Protein AF-A0A5P2X148-F1 (afdb_monomer_lite)

Secondary structure (DSSP, 8-state):
-HHHHHHHHHHHHHHHHHHHHHHHHHHHH-EEEEEEEESSTT-EEEE-TTS-EEEEPEES--S-----TT----S-S---EEEE-TTS-EESSS-HHHHHHHHHHHHHHHHHHHHHHHHHHHHHHHHHHHHHHHHSSSTTSSS--

Foldseek 3Di:
DVVVVVVVLCCQQVVLQVQLVVLVVQQVLKDKWAWKDDPDQWWIWTQDPVRDIDTGHEDDDPDDQPDPPPPPDDIRRPRQIWIATNVRYTYRDDSPSVVSNCRSVVSNVVSVVVVVVVVCVVVVVVVVVVVVVVVPPPPVPPPPD

Structure (mmCIF, N/CA/C/O backbone):
data_AF-A0A5P2X148-F1
#
_entry.id   AF-A0A5P2X148-F1
#
loop_
_atom_site.group_PDB
_atom_site.id
_atom_site.type_symbol
_atom_site.label_atom_id
_atom_site.label_alt_id
_atom_site.label_comp_id
_atom_site.label_asym_id
_atom_site.label_entity_id
_atom_site.label_seq_id
_atom_site.pdbx_PDB_ins_code
_atom_site.Cartn_x
_atom_site.Cartn_y
_atom_site.Cartn_z
_atom_site.occupancy
_atom_site.B_iso_or_equiv
_atom_site.auth_seq_id
_atom_site.auth_comp_id
_atom_site.auth_asym_id
_atom_site.auth_atom_id
_atom_site.pdbx_PDB_model_num
ATOM 1 N N . MET A 1 1 ? -29.674 8.607 19.637 1.00 69.81 1 MET A N 1
ATOM 2 C CA . MET A 1 1 ? -28.267 9.017 19.866 1.00 69.81 1 MET A CA 1
ATOM 3 C C . MET A 1 1 ? -27.279 7.848 19.797 1.00 69.81 1 MET A C 1
ATOM 5 O O . MET A 1 1 ? -26.346 7.927 19.015 1.00 69.81 1 MET A O 1
ATOM 9 N N . ALA A 1 2 ? -27.491 6.737 20.519 1.00 80.38 2 ALA A N 1
ATOM 10 C CA . ALA A 1 2 ? -26.555 5.597 20.513 1.00 80.38 2 ALA A CA 1
ATOM 11 C C . ALA A 1 2 ? -26.318 4.961 19.125 1.00 80.38 2 ALA A C 1
ATOM 13 O O . ALA A 1 2 ? -25.182 4.663 18.785 1.00 80.38 2 ALA A O 1
ATOM 14 N N . VAL A 1 3 ? -27.365 4.798 18.307 1.00 86.19 3 VAL A N 1
ATOM 15 C CA . VAL A 1 3 ? -27.253 4.220 16.949 1.00 86.19 3 VAL A CA 1
ATOM 16 C C . VAL A 1 3 ? -26.369 5.073 16.030 1.00 86.19 3 VAL A C 1
ATOM 18 O O . VAL A 1 3 ? -25.571 4.532 15.277 1.00 86.19 3 VAL A O 1
ATOM 21 N N . VAL A 1 4 ? -26.454 6.403 16.142 1.00 88.50 4 VAL A N 1
ATOM 22 C CA . VAL A 1 4 ? -25.649 7.340 15.338 1.00 88.50 4 VAL A CA 1
ATOM 23 C C . VAL A 1 4 ? -24.168 7.240 15.704 1.00 88.50 4 VAL A C 1
ATOM 25 O O . VAL A 1 4 ? -23.320 7.197 14.821 1.00 88.50 4 VAL A O 1
ATOM 28 N N . LEU A 1 5 ? -23.854 7.131 16.998 1.00 86.88 5 LEU A N 1
ATOM 29 C CA . LEU A 1 5 ? -22.477 6.956 17.469 1.00 86.88 5 LEU A CA 1
ATOM 30 C C . LEU A 1 5 ? -21.886 5.611 17.026 1.00 86.88 5 LEU A C 1
ATOM 32 O O . LEU A 1 5 ? -20.726 5.554 16.630 1.00 86.88 5 LEU A O 1
ATOM 36 N N . TRP A 1 6 ? -22.688 4.543 17.035 1.00 87.31 6 TRP A N 1
ATOM 37 C CA . TRP A 1 6 ? -22.267 3.241 16.512 1.00 87.31 6 TRP A CA 1
ATOM 38 C C . TRP A 1 6 ? -22.031 3.265 15.004 1.00 87.31 6 TRP A C 1
ATOM 40 O O . TRP A 1 6 ? -21.026 2.731 14.543 1.00 87.31 6 TRP A O 1
ATOM 50 N N . ALA A 1 7 ? -22.911 3.918 14.242 1.00 90.00 7 ALA A N 1
ATOM 51 C CA . ALA A 1 7 ? -22.724 4.088 12.806 1.00 90.00 7 ALA A CA 1
ATOM 52 C C . ALA A 1 7 ? -21.448 4.891 12.501 1.00 90.00 7 ALA A C 1
ATOM 54 O O . ALA A 1 7 ? -20.654 4.481 11.660 1.00 90.00 7 ALA A O 1
ATOM 55 N N . ALA A 1 8 ? -21.202 5.980 13.236 1.00 89.12 8 ALA A N 1
ATOM 56 C CA . ALA A 1 8 ? -19.991 6.783 13.090 1.00 89.12 8 ALA A CA 1
ATOM 57 C C . ALA A 1 8 ? -18.719 5.984 13.419 1.00 89.12 8 ALA A C 1
ATOM 59 O O . ALA A 1 8 ? -17.761 6.029 12.653 1.00 89.12 8 ALA A O 1
ATOM 60 N N . ALA A 1 9 ? -18.721 5.203 14.504 1.00 87.25 9 ALA A N 1
ATOM 61 C CA . ALA A 1 9 ? -17.596 4.338 14.861 1.00 87.25 9 ALA A CA 1
ATOM 62 C C . ALA A 1 9 ? -17.332 3.262 13.795 1.00 87.25 9 ALA A C 1
ATOM 64 O O . ALA A 1 9 ? -16.181 2.986 13.464 1.00 87.25 9 ALA A O 1
ATOM 65 N N . LEU A 1 10 ? -18.391 2.685 13.219 1.00 91.88 10 LEU A N 1
ATOM 66 C CA . LEU A 1 10 ? -18.266 1.682 12.166 1.00 91.88 10 LEU A CA 1
ATOM 67 C C . LEU A 1 10 ? -17.688 2.281 10.880 1.00 91.88 10 LEU A C 1
ATOM 69 O O . LEU A 1 10 ? -16.810 1.673 10.278 1.00 91.88 10 LEU A O 1
ATOM 73 N N . VAL A 1 11 ? -18.113 3.485 10.490 1.00 91.50 11 VAL A N 1
ATOM 74 C CA . VAL A 1 11 ? -17.535 4.201 9.341 1.00 91.50 11 VAL A CA 1
ATOM 75 C C . VAL A 1 11 ? -16.073 4.570 9.609 1.00 91.50 11 VAL A C 1
ATOM 77 O O . VAL A 1 11 ? -15.216 4.301 8.768 1.00 91.50 11 VAL A O 1
ATOM 80 N N . ALA A 1 12 ? -15.771 5.105 10.795 1.00 89.62 12 ALA A N 1
ATOM 81 C CA . ALA A 1 12 ? -14.413 5.467 11.203 1.00 89.62 12 ALA A CA 1
ATOM 82 C C . ALA A 1 12 ? -13.460 4.261 11.257 1.00 89.62 12 ALA A C 1
ATOM 84 O O . ALA A 1 12 ? -12.261 4.430 11.077 1.00 89.62 12 ALA A O 1
ATOM 85 N N . PHE A 1 13 ? -13.978 3.050 11.471 1.00 91.06 13 PHE A N 1
ATOM 86 C CA . PHE A 1 13 ? -13.211 1.808 11.386 1.00 91.06 13 PHE A CA 1
ATOM 87 C C . PHE A 1 13 ? -13.097 1.282 9.945 1.00 91.06 13 PHE A C 1
ATOM 89 O O . PHE A 1 13 ? -12.011 0.943 9.478 1.00 91.06 13 PHE A O 1
ATOM 96 N N . ALA A 1 14 ? -14.222 1.199 9.230 1.00 90.06 14 ALA A N 1
ATOM 97 C CA . ALA A 1 14 ? -14.310 0.515 7.943 1.00 90.06 14 ALA A CA 1
ATOM 98 C C . ALA A 1 14 ? -13.585 1.259 6.815 1.00 90.06 14 ALA A C 1
ATOM 100 O O . ALA A 1 14 ? -12.999 0.620 5.943 1.00 90.06 14 ALA A O 1
ATOM 101 N N . VAL A 1 15 ? -13.610 2.594 6.823 1.00 91.62 15 VAL A N 1
ATOM 102 C CA . VAL A 1 15 ? -12.952 3.416 5.798 1.00 91.62 15 VAL A CA 1
ATOM 103 C C . VAL A 1 15 ? -11.428 3.226 5.800 1.00 91.62 15 VAL A C 1
ATOM 105 O O . VAL A 1 15 ? -10.905 2.793 4.770 1.00 91.62 15 VAL A O 1
ATOM 108 N N . PRO A 1 16 ? -10.693 3.464 6.906 1.00 89.94 16 PRO A N 1
ATOM 109 C CA . PRO A 1 16 ? -9.243 3.264 6.919 1.00 89.94 16 PRO A CA 1
ATOM 110 C C . PRO A 1 16 ? -8.858 1.796 6.704 1.00 89.94 16 PRO A C 1
ATOM 112 O O . PRO A 1 16 ? -7.890 1.525 5.996 1.00 89.94 16 PRO A O 1
ATOM 115 N N . LEU A 1 17 ? -9.654 0.841 7.205 1.00 89.88 17 LEU A N 1
ATOM 116 C CA . LEU A 1 17 ? -9.423 -0.580 6.938 1.00 89.88 17 LEU A CA 1
ATOM 117 C C . LEU A 1 17 ? -9.527 -0.900 5.442 1.00 89.88 17 LEU A C 1
ATOM 119 O O . LEU A 1 17 ? -8.668 -1.586 4.895 1.00 89.88 17 LEU A O 1
ATOM 123 N N . ARG A 1 18 ? -10.558 -0.390 4.757 1.00 92.19 18 ARG A N 1
ATOM 124 C CA . ARG A 1 18 ? -10.708 -0.567 3.308 1.00 92.19 18 ARG A CA 1
ATOM 125 C C . ARG A 1 18 ? -9.513 0.017 2.560 1.00 92.19 18 ARG A C 1
ATOM 127 O O . ARG A 1 18 ? -9.007 -0.646 1.658 1.00 92.19 18 ARG A O 1
ATOM 134 N N . HIS A 1 19 ? -9.060 1.214 2.932 1.00 88.25 19 HIS A N 1
ATOM 135 C CA . HIS A 1 19 ? -7.871 1.822 2.334 1.00 88.25 19 HIS A CA 1
ATOM 136 C C . HIS A 1 19 ? -6.628 0.941 2.520 1.00 88.25 19 HIS A C 1
ATOM 138 O O . HIS A 1 19 ? -5.970 0.626 1.531 1.00 88.25 19 HIS A O 1
ATOM 144 N N . ALA A 1 20 ? -6.375 0.435 3.732 1.00 87.94 20 ALA A N 1
ATOM 145 C CA . ALA A 1 20 ? -5.263 -0.482 3.986 1.00 87.94 20 ALA A CA 1
ATOM 146 C C . ALA A 1 20 ? -5.358 -1.788 3.185 1.00 87.94 20 ALA A C 1
ATOM 148 O O . ALA A 1 20 ? -4.342 -2.293 2.708 1.00 87.94 20 ALA A O 1
ATOM 149 N N . LEU A 1 21 ? -6.559 -2.347 3.012 1.00 88.25 21 LEU A N 1
ATOM 150 C CA . LEU A 1 21 ? -6.755 -3.571 2.231 1.00 88.25 21 LEU A CA 1
ATOM 151 C C . LEU A 1 21 ? -6.488 -3.348 0.740 1.00 88.25 21 LEU A C 1
ATOM 153 O O . LEU A 1 21 ? -5.812 -4.167 0.117 1.00 88.25 21 LEU A O 1
ATOM 157 N N . VAL A 1 22 ? -6.982 -2.243 0.176 1.00 88.88 22 VAL A N 1
ATOM 158 C CA . VAL A 1 22 ? -6.710 -1.865 -1.221 1.00 88.88 22 VAL A CA 1
ATOM 159 C C . VAL A 1 22 ? -5.214 -1.643 -1.424 1.00 88.88 22 VAL A C 1
ATOM 161 O O . VAL A 1 22 ? -4.643 -2.184 -2.370 1.00 88.88 22 VAL A O 1
ATOM 164 N N . ALA A 1 23 ? -4.568 -0.936 -0.496 1.00 84.56 23 ALA A N 1
ATOM 165 C CA . ALA A 1 23 ? -3.127 -0.748 -0.509 1.00 84.56 23 ALA A CA 1
ATOM 166 C C . ALA A 1 23 ? -2.397 -2.105 -0.436 1.00 84.56 23 ALA A C 1
ATOM 168 O O . ALA A 1 23 ? -1.616 -2.447 -1.313 1.00 84.56 23 ALA A O 1
ATOM 169 N N . THR A 1 24 ? -2.755 -2.985 0.498 1.00 84.44 24 THR A N 1
ATOM 170 C CA . THR A 1 24 ? -2.149 -4.328 0.608 1.00 84.44 24 THR A CA 1
ATOM 171 C C . THR A 1 24 ? -2.253 -5.132 -0.695 1.00 84.44 24 THR A C 1
ATOM 173 O O . THR A 1 24 ? -1.312 -5.828 -1.081 1.00 84.44 24 THR A O 1
ATOM 176 N N . GLN A 1 25 ? -3.387 -5.049 -1.394 1.00 85.56 25 GLN A N 1
ATOM 177 C CA . GLN A 1 25 ? -3.556 -5.699 -2.695 1.00 85.56 25 GLN A CA 1
ATOM 178 C C . GLN A 1 25 ? -2.656 -5.082 -3.769 1.00 85.56 25 GLN A C 1
ATOM 180 O O . GLN A 1 25 ? -2.053 -5.825 -4.542 1.00 85.56 25 GLN A O 1
ATOM 185 N N . ALA A 1 26 ? -2.545 -3.753 -3.807 1.00 82.06 26 ALA A N 1
ATOM 186 C CA . ALA A 1 26 ? -1.649 -3.055 -4.722 1.00 82.06 26 ALA A CA 1
ATOM 187 C C . ALA A 1 26 ? -0.179 -3.412 -4.457 1.00 82.06 26 ALA A C 1
ATOM 189 O O . ALA A 1 26 ? 0.546 -3.681 -5.408 1.00 82.06 26 ALA A O 1
ATOM 190 N N . TYR A 1 27 ? 0.230 -3.517 -3.190 1.00 81.38 27 TYR A N 1
ATOM 191 C CA . TYR A 1 27 ? 1.578 -3.930 -2.797 1.00 81.38 27 TYR A CA 1
ATOM 192 C C . TYR A 1 27 ? 1.896 -5.350 -3.272 1.00 81.38 27 TYR A C 1
ATOM 194 O O . TYR A 1 27 ? 2.928 -5.579 -3.891 1.00 81.38 27 TYR A O 1
ATOM 202 N N . ARG A 1 28 ? 0.981 -6.302 -3.033 1.00 82.31 28 ARG A N 1
ATOM 203 C CA . ARG A 1 28 ? 1.141 -7.708 -3.451 1.00 82.31 28 ARG A CA 1
ATOM 204 C C . ARG A 1 28 ? 1.152 -7.901 -4.964 1.00 82.31 28 ARG A C 1
ATOM 206 O O . ARG A 1 28 ? 1.742 -8.862 -5.440 1.00 82.31 28 ARG A O 1
ATOM 213 N N . ALA A 1 29 ? 0.420 -7.061 -5.689 1.00 83.19 29 ALA A N 1
ATOM 214 C CA . ALA A 1 29 ? 0.372 -7.098 -7.145 1.00 83.19 29 ALA A CA 1
ATOM 215 C C . ALA A 1 29 ? 1.526 -6.317 -7.791 1.00 83.19 29 ALA A C 1
ATOM 217 O O . ALA A 1 29 ? 1.828 -6.546 -8.960 1.00 83.19 29 ALA A O 1
ATOM 218 N N . GLY A 1 30 ? 2.128 -5.386 -7.050 1.00 83.56 30 GLY A N 1
ATOM 219 C CA . GLY A 1 30 ? 3.344 -4.701 -7.445 1.00 83.56 30 GLY A CA 1
ATOM 220 C C . GLY A 1 30 ? 4.574 -5.588 -7.288 1.00 83.56 30 GLY A C 1
ATOM 221 O O . GLY A 1 30 ? 4.533 -6.665 -6.690 1.00 83.56 30 GLY A O 1
ATOM 222 N N . TYR A 1 31 ? 5.685 -5.134 -7.845 1.00 82.44 31 TYR A N 1
ATOM 223 C CA . TYR A 1 31 ? 6.951 -5.852 -7.798 1.00 82.44 31 TYR A CA 1
ATOM 224 C C . TYR A 1 31 ? 8.113 -4.871 -7.789 1.00 82.44 31 TYR A C 1
ATOM 226 O O . TYR A 1 31 ? 7.985 -3.726 -8.208 1.00 82.44 31 TYR A O 1
ATOM 234 N N . TRP A 1 32 ? 9.262 -5.326 -7.306 1.00 80.31 32 TRP A N 1
ATOM 235 C CA . TRP A 1 32 ? 10.487 -4.548 -7.403 1.00 80.31 32 TRP A CA 1
ATOM 236 C C . TRP A 1 32 ? 11.195 -4.857 -8.712 1.00 80.31 32 TRP A C 1
ATOM 238 O O . TRP A 1 32 ? 11.354 -6.029 -9.059 1.00 80.31 32 TRP A O 1
ATOM 248 N N . ALA A 1 33 ? 11.650 -3.814 -9.389 1.00 76.50 33 ALA A N 1
ATOM 249 C CA . ALA A 1 33 ? 12.412 -3.910 -10.618 1.00 76.50 33 ALA A CA 1
ATOM 250 C C . ALA A 1 33 ? 13.699 -3.091 -10.512 1.00 76.50 33 ALA A C 1
ATOM 252 O O . ALA A 1 33 ? 13.815 -2.196 -9.675 1.00 76.50 33 ALA A O 1
ATOM 253 N N . THR A 1 34 ? 14.658 -3.410 -11.370 1.00 76.00 34 THR A N 1
ATOM 254 C CA . THR A 1 34 ? 15.853 -2.591 -11.578 1.00 76.00 34 THR A CA 1
ATOM 255 C C . THR A 1 34 ? 15.628 -1.738 -12.815 1.00 76.00 34 THR A C 1
ATOM 257 O O . THR A 1 34 ? 15.114 -2.244 -13.820 1.00 76.00 34 THR A O 1
ATOM 260 N N . VAL A 1 35 ? 15.983 -0.458 -12.729 1.00 74.94 35 VAL A N 1
ATOM 261 C CA . VAL A 1 35 ? 15.931 0.458 -13.872 1.00 74.94 35 VAL A CA 1
ATOM 262 C C . VAL A 1 35 ? 17.029 0.077 -14.864 1.00 74.94 35 VAL A C 1
ATOM 264 O O . VAL A 1 35 ? 18.188 -0.088 -14.491 1.00 74.94 35 VAL A O 1
ATOM 267 N N . THR A 1 36 ? 16.651 -0.088 -16.127 1.00 66.19 36 THR A N 1
ATOM 268 C CA . THR A 1 36 ? 17.541 -0.439 -17.237 1.00 66.19 36 THR A CA 1
ATOM 269 C C . THR A 1 36 ? 17.288 0.567 -18.354 1.00 66.19 36 THR A C 1
ATOM 271 O O . THR A 1 36 ? 16.269 0.464 -19.030 1.00 66.19 36 THR A O 1
ATOM 274 N N . ASP A 1 37 ? 18.186 1.535 -18.522 1.00 63.44 37 ASP A N 1
ATOM 275 C CA . ASP A 1 37 ? 18.084 2.680 -19.441 1.00 63.44 37 ASP A CA 1
ATOM 276 C C . ASP A 1 37 ? 16.932 3.670 -19.164 1.00 63.44 37 ASP A C 1
ATOM 278 O O . ASP A 1 37 ? 15.743 3.348 -19.189 1.00 63.44 37 ASP A O 1
ATOM 282 N N . GLY A 1 38 ? 17.306 4.937 -19.016 1.00 51.97 38 GLY A N 1
ATOM 283 C CA . GLY A 1 38 ? 16.493 6.090 -19.387 1.00 51.97 38 GLY A CA 1
ATOM 284 C C . GLY A 1 38 ? 17.414 7.010 -20.177 1.00 51.97 38 GLY A C 1
ATOM 285 O O . GLY A 1 38 ? 18.558 7.171 -19.778 1.00 51.97 38 GLY A O 1
ATOM 286 N N . ARG A 1 39 ? 16.978 7.538 -21.325 1.00 47.56 39 ARG A N 1
ATOM 287 C CA . ARG A 1 39 ? 17.705 8.589 -22.075 1.00 47.56 39 ARG A CA 1
ATOM 288 C C . ARG A 1 39 ? 17.045 9.957 -21.959 1.00 47.56 39 ARG A C 1
ATOM 290 O O . ARG A 1 39 ? 17.686 10.970 -22.198 1.00 47.56 39 ARG A O 1
ATOM 297 N N . GLU A 1 40 ? 15.775 9.976 -21.572 1.00 47.22 40 GLU A N 1
ATOM 298 C CA . GLU A 1 40 ? 14.961 11.177 -21.465 1.00 47.22 40 GLU A CA 1
ATOM 299 C C . GLU A 1 40 ? 14.083 11.100 -20.212 1.00 47.22 40 GLU A C 1
ATOM 301 O O . GLU A 1 40 ? 13.696 10.018 -19.756 1.00 47.22 40 GLU A O 1
ATOM 306 N N . LEU A 1 41 ? 13.752 12.268 -19.663 1.00 47.41 41 LEU A N 1
ATOM 307 C CA . LEU A 1 41 ? 12.757 12.417 -18.605 1.00 47.41 41 LEU A CA 1
ATOM 308 C C . LEU A 1 41 ? 11.416 11.838 -19.083 1.00 47.41 41 LEU A C 1
ATOM 310 O O . LEU A 1 41 ? 10.768 12.408 -19.957 1.00 47.41 41 LEU A O 1
ATOM 314 N N . GLY A 1 42 ? 10.995 10.720 -18.488 1.00 54.47 42 GLY A N 1
ATOM 315 C CA . GLY A 1 42 ? 9.695 10.098 -18.761 1.00 54.47 42 GLY A CA 1
ATOM 316 C C . GLY A 1 42 ? 9.728 8.807 -19.583 1.00 54.47 42 GLY A C 1
ATOM 317 O O . GLY A 1 42 ? 8.676 8.188 -19.710 1.00 54.47 42 GLY A O 1
ATOM 318 N N . ASP A 1 43 ? 10.900 8.363 -20.050 1.00 62.47 43 ASP A N 1
ATOM 319 C CA . ASP A 1 43 ? 11.056 7.159 -20.884 1.00 62.47 43 ASP A CA 1
ATOM 320 C C . ASP A 1 43 ? 12.029 6.151 -20.241 1.00 62.47 43 ASP A C 1
ATOM 322 O O . ASP A 1 43 ? 13.068 5.779 -20.790 1.00 62.47 43 ASP A O 1
ATOM 326 N N . PHE A 1 44 ? 11.695 5.718 -19.023 1.00 71.81 44 PHE A N 1
ATOM 327 C CA . PHE A 1 44 ? 12.469 4.713 -18.294 1.00 71.81 44 PHE A CA 1
ATOM 328 C C . PHE A 1 44 ? 12.045 3.301 -18.686 1.00 71.81 44 PHE A C 1
ATOM 330 O O . PHE A 1 44 ? 10.864 3.047 -18.944 1.00 71.81 44 PHE A O 1
ATOM 337 N N . ALA A 1 45 ? 12.996 2.365 -18.678 1.00 76.31 45 ALA A N 1
ATOM 338 C CA . ALA A 1 45 ? 12.717 0.941 -18.801 1.00 76.31 45 ALA A CA 1
ATOM 339 C C . ALA A 1 45 ? 13.102 0.157 -17.539 1.00 76.31 45 ALA A C 1
ATOM 341 O O . ALA A 1 45 ? 13.973 0.548 -16.766 1.00 76.31 45 ALA A O 1
ATOM 342 N N . TRP A 1 46 ? 12.440 -0.976 -17.329 1.00 78.19 46 TRP A N 1
ATOM 343 C CA . TRP A 1 46 ? 12.725 -1.912 -16.243 1.00 78.19 46 TRP A CA 1
ATOM 344 C C . TRP A 1 46 ? 12.323 -3.333 -16.633 1.00 78.19 46 TRP A C 1
ATOM 346 O O . TRP A 1 46 ? 11.544 -3.544 -17.566 1.00 78.19 46 TRP A O 1
ATOM 356 N N . ARG A 1 47 ? 12.828 -4.336 -15.907 1.00 76.12 47 ARG A N 1
ATOM 357 C CA . ARG A 1 47 ? 12.434 -5.738 -16.124 1.00 76.12 47 ARG A CA 1
ATOM 358 C C . ARG A 1 47 ? 11.224 -6.127 -15.283 1.00 76.12 47 ARG A C 1
ATOM 360 O O . ARG A 1 47 ? 11.204 -5.911 -14.074 1.00 76.12 47 ARG A O 1
ATOM 367 N N . ASP A 1 48 ? 10.218 -6.718 -15.921 1.00 77.69 48 ASP A N 1
ATOM 368 C CA . ASP A 1 48 ? 9.102 -7.361 -15.227 1.00 77.69 48 ASP A CA 1
ATOM 369 C C . ASP A 1 48 ? 9.526 -8.708 -14.594 1.00 77.69 48 ASP A C 1
ATOM 371 O O . ASP A 1 48 ? 10.623 -9.207 -14.868 1.00 77.69 48 ASP A O 1
ATOM 375 N N . PRO A 1 49 ? 8.680 -9.346 -13.761 1.00 78.31 49 PRO A N 1
ATOM 376 C CA . PRO A 1 49 ? 9.008 -10.639 -13.155 1.00 78.31 49 PRO A CA 1
ATOM 377 C C . PRO A 1 49 ? 9.222 -11.780 -14.163 1.00 78.31 49 PRO A C 1
ATOM 379 O O . PRO A 1 49 ? 9.797 -12.805 -13.810 1.00 78.31 49 PRO A O 1
ATOM 382 N N . ALA A 1 50 ? 8.762 -11.622 -15.408 1.00 81.62 50 ALA A N 1
ATOM 383 C CA . ALA A 1 50 ? 9.002 -12.560 -16.502 1.00 81.62 50 ALA A CA 1
ATOM 384 C C . ALA A 1 50 ? 10.303 -12.249 -17.271 1.00 81.62 50 ALA A C 1
ATOM 386 O O . ALA A 1 50 ? 10.600 -12.908 -18.268 1.00 81.62 50 ALA A O 1
ATOM 387 N N . GLY A 1 51 ? 11.079 -11.257 -16.824 1.00 74.62 51 GLY A N 1
ATOM 388 C CA . GLY A 1 51 ? 12.335 -10.836 -17.437 1.00 74.62 51 GLY A CA 1
ATOM 389 C C . GLY A 1 51 ? 12.166 -9.991 -18.700 1.00 74.62 51 GLY A C 1
ATOM 390 O O . GLY A 1 51 ? 13.149 -9.770 -19.406 1.00 74.62 51 GLY A O 1
ATOM 391 N N . ARG A 1 52 ? 10.952 -9.521 -19.007 1.00 76.19 52 ARG A N 1
ATOM 392 C CA . ARG A 1 52 ? 10.672 -8.678 -20.176 1.00 76.19 52 ARG A CA 1
ATOM 393 C C . ARG A 1 52 ? 10.945 -7.219 -19.842 1.00 76.19 52 ARG A C 1
ATOM 395 O O . ARG A 1 52 ? 10.562 -6.749 -18.773 1.00 76.19 52 ARG A O 1
ATOM 402 N N . THR A 1 53 ? 11.545 -6.491 -20.777 1.00 77.69 53 THR A N 1
ATOM 403 C CA . THR A 1 53 ? 11.706 -5.040 -20.658 1.00 77.69 53 THR A CA 1
ATOM 404 C C . THR A 1 53 ? 10.363 -4.349 -20.875 1.00 77.69 53 THR A C 1
ATOM 406 O O . THR A 1 53 ? 9.722 -4.524 -21.911 1.00 77.69 53 THR A O 1
ATOM 409 N N . VAL A 1 54 ? 9.949 -3.556 -19.895 1.00 76.69 54 VAL A N 1
ATOM 410 C CA . VAL A 1 54 ? 8.755 -2.710 -19.914 1.00 76.69 54 VAL A CA 1
ATOM 411 C C . VAL A 1 54 ? 9.210 -1.259 -19.829 1.00 76.69 54 VAL A C 1
ATOM 413 O O . VAL A 1 54 ? 10.186 -0.975 -19.142 1.00 76.69 54 VAL A O 1
ATOM 416 N N . ARG A 1 55 ? 8.528 -0.358 -20.541 1.00 76.75 55 ARG A N 1
ATOM 417 C CA . ARG A 1 55 ? 8.792 1.085 -20.511 1.00 76.75 55 ARG A CA 1
ATOM 418 C C . ARG A 1 55 ? 7.622 1.840 -19.904 1.00 76.75 55 ARG A C 1
ATOM 420 O O . ARG A 1 55 ? 6.471 1.470 -20.148 1.00 76.75 55 ARG A O 1
ATOM 427 N N . GLY A 1 56 ? 7.915 2.909 -19.176 1.00 72.62 56 GLY A N 1
ATOM 428 C CA . GLY A 1 56 ? 6.897 3.817 -18.670 1.00 72.62 56 GLY A CA 1
ATOM 429 C C . GLY A 1 56 ? 7.457 4.926 -17.788 1.00 72.62 56 GLY A C 1
ATOM 430 O O . GLY A 1 56 ? 8.661 5.052 -17.575 1.00 72.62 56 GLY A O 1
ATOM 431 N N . ALA A 1 57 ? 6.544 5.737 -17.265 1.00 71.56 57 ALA A N 1
ATOM 432 C CA . ALA A 1 57 ? 6.896 6.826 -16.372 1.00 71.56 57 ALA A CA 1
ATOM 433 C C . ALA A 1 57 ? 7.301 6.301 -14.984 1.00 71.56 57 ALA A C 1
ATOM 435 O O . ALA A 1 57 ? 6.675 5.387 -14.434 1.00 71.56 57 ALA A O 1
ATOM 436 N N . ILE A 1 58 ? 8.317 6.942 -14.408 1.00 71.69 58 ILE A N 1
ATOM 437 C CA . ILE A 1 58 ? 8.661 6.832 -12.993 1.00 71.69 58 ILE A CA 1
ATOM 438 C C . ILE A 1 58 ? 8.117 8.075 -12.283 1.00 71.69 58 ILE A C 1
ATOM 440 O O . ILE A 1 58 ? 8.361 9.202 -12.711 1.00 71.69 58 ILE A O 1
ATOM 444 N N . GLU A 1 59 ? 7.359 7.874 -11.211 1.00 68.81 59 GLU A N 1
ATOM 445 C CA . GLU A 1 59 ? 6.903 8.940 -10.329 1.00 68.81 59 GLU A CA 1
ATOM 446 C C . GLU A 1 59 ? 7.991 9.251 -9.289 1.00 68.81 59 GLU A C 1
ATOM 448 O O . GLU A 1 59 ? 8.366 8.405 -8.470 1.00 68.81 59 GLU A O 1
ATOM 453 N N . GL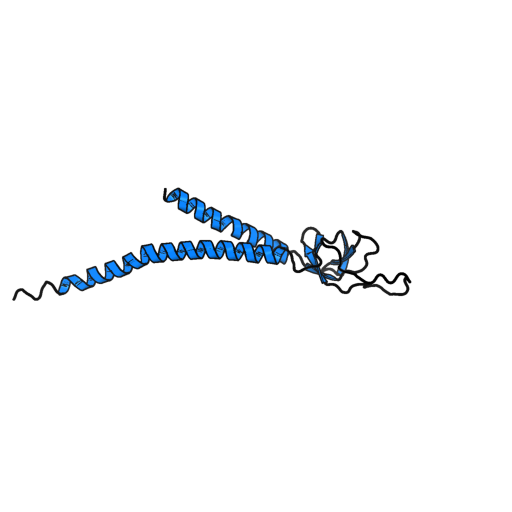Y A 1 60 ? 8.499 10.484 -9.349 1.00 56.81 60 GLY A N 1
ATOM 454 C CA . GLY A 1 60 ? 9.709 10.933 -8.658 1.00 56.81 60 GLY A CA 1
ATOM 455 C C . GLY A 1 60 ? 10.842 11.188 -9.655 1.00 56.81 60 GLY A C 1
ATOM 456 O O . GLY A 1 60 ? 10.971 10.485 -10.653 1.00 56.81 60 GLY A O 1
ATOM 457 N N . VAL A 1 61 ? 11.644 12.224 -9.417 1.00 53.22 61 VAL A N 1
ATOM 458 C CA . VAL A 1 61 ? 12.872 12.460 -10.191 1.00 53.22 61 VAL A CA 1
ATOM 459 C C . VAL A 1 61 ? 13.936 11.511 -9.630 1.00 53.22 61 VAL A C 1
ATOM 461 O O . VAL A 1 61 ? 14.086 11.496 -8.406 1.00 53.22 61 VAL A O 1
ATOM 464 N N . PRO A 1 62 ? 14.643 10.704 -10.445 1.00 51.62 62 PRO A N 1
ATOM 465 C CA . PRO A 1 62 ? 15.843 10.022 -9.968 1.00 51.62 62 PRO A CA 1
ATOM 466 C C . PRO A 1 62 ? 16.799 11.091 -9.437 1.00 51.62 62 PRO A C 1
ATOM 468 O O . PRO A 1 62 ? 17.144 12.007 -10.184 1.00 51.62 62 PRO A O 1
ATOM 471 N N . GLU A 1 63 ? 17.160 11.036 -8.153 1.00 47.91 63 GLU A N 1
ATOM 472 C CA . GLU A 1 63 ? 18.209 11.910 -7.623 1.00 47.91 63 GLU A CA 1
ATOM 473 C C . GLU A 1 63 ? 19.510 11.538 -8.337 1.00 47.91 63 GLU A C 1
ATOM 475 O O . GLU A 1 63 ? 20.033 10.448 -8.140 1.00 47.91 63 GLU A O 1
ATOM 480 N N . ASP A 1 64 ? 19.965 12.427 -9.220 1.00 45.94 64 ASP A N 1
ATOM 481 C CA . ASP A 1 64 ? 21.297 12.469 -9.820 1.00 45.94 64 ASP A CA 1
ATOM 482 C C . ASP A 1 64 ? 21.927 11.101 -10.147 1.00 45.94 64 ASP A C 1
ATOM 484 O O . ASP A 1 64 ? 22.933 10.685 -9.572 1.00 45.94 64 ASP A O 1
ATOM 488 N N . GLY A 1 65 ? 21.377 10.418 -11.153 1.00 43.16 65 GLY A N 1
ATOM 489 C CA . GLY A 1 65 ? 22.137 9.414 -11.895 1.00 43.16 65 GLY A CA 1
ATOM 490 C C . GLY A 1 65 ? 23.154 10.127 -12.784 1.00 43.16 65 GLY A C 1
ATOM 491 O O . GLY A 1 65 ? 22.763 10.910 -13.650 1.00 43.16 65 GLY A O 1
ATOM 492 N N . VAL A 1 66 ? 24.451 9.901 -12.556 1.00 41.44 66 VAL A N 1
ATOM 493 C CA . VAL A 1 66 ? 25.533 10.433 -13.399 1.00 41.44 66 VAL A CA 1
ATOM 494 C C . VAL A 1 66 ? 25.302 9.972 -14.836 1.00 41.44 66 VAL A C 1
ATOM 496 O O . VAL A 1 66 ? 25.440 8.793 -15.158 1.00 41.44 66 VAL A O 1
ATOM 499 N N . TRP A 1 67 ? 24.934 10.918 -15.692 1.00 47.28 67 TRP A N 1
ATOM 500 C CA . TRP A 1 67 ? 24.889 10.729 -17.130 1.00 47.28 67 TRP A CA 1
ATOM 501 C C . TRP A 1 67 ? 26.321 10.759 -17.644 1.00 47.28 67 TRP A C 1
ATOM 503 O O . TRP A 1 67 ? 26.946 11.816 -17.675 1.00 47.28 67 TRP A O 1
ATOM 513 N N . ASP A 1 68 ? 26.854 9.598 -18.007 1.00 43.66 68 ASP A N 1
ATOM 514 C CA . ASP A 1 68 ? 28.080 9.544 -18.792 1.00 43.66 68 ASP A CA 1
ATOM 515 C C . ASP A 1 68 ? 27.732 9.923 -20.243 1.00 43.66 68 ASP A C 1
ATOM 517 O O . ASP A 1 68 ? 27.082 9.163 -20.969 1.00 43.66 68 ASP A O 1
ATOM 521 N N . GLU A 1 69 ? 28.091 11.148 -20.635 1.00 42.50 69 GLU A N 1
ATOM 522 C CA . GLU A 1 69 ? 27.838 11.709 -21.967 1.00 42.50 69 GLU A CA 1
ATOM 523 C C . GLU A 1 69 ? 28.596 10.964 -23.084 1.00 42.50 69 GLU A C 1
ATOM 525 O O . GLU A 1 69 ? 28.271 11.135 -24.262 1.00 42.50 69 GLU A O 1
ATOM 530 N N . GLU A 1 70 ? 29.573 10.112 -22.753 1.00 45.28 70 GLU A N 1
ATOM 531 C CA . GLU A 1 70 ? 30.517 9.549 -23.726 1.00 45.28 70 GLU A CA 1
ATOM 532 C C . GLU A 1 70 ? 30.103 8.185 -24.294 1.00 45.28 70 GLU A C 1
ATOM 534 O O . GLU A 1 70 ? 30.732 7.689 -25.227 1.00 45.28 70 GLU A O 1
ATOM 539 N N . GLY A 1 71 ? 28.981 7.610 -23.844 1.00 42.03 71 GLY A N 1
ATOM 540 C CA . GLY A 1 71 ? 28.307 6.515 -24.556 1.00 42.03 71 GLY A CA 1
ATOM 541 C C . GLY A 1 71 ? 29.134 5.234 -24.758 1.00 42.03 71 GLY A C 1
ATOM 542 O O . GLY A 1 71 ? 28.736 4.378 -25.550 1.00 42.03 71 GLY A O 1
ATOM 543 N N . GLU A 1 72 ? 30.240 5.065 -24.034 1.00 33.84 72 GLU A N 1
ATOM 544 C CA . GLU A 1 72 ? 31.067 3.852 -23.997 1.00 33.84 72 GLU A CA 1
ATOM 545 C C . GLU A 1 72 ? 30.872 3.111 -22.666 1.00 33.84 72 GLU A C 1
ATOM 547 O O . GLU A 1 72 ? 31.806 2.735 -21.967 1.00 33.84 72 GLU A O 1
ATOM 552 N N . GLY A 1 73 ? 29.613 2.883 -22.298 1.00 35.31 73 GLY A N 1
ATOM 553 C CA . GLY A 1 73 ? 29.249 2.165 -21.084 1.00 35.31 73 GLY A CA 1
ATOM 554 C C . GLY A 1 73 ? 28.008 1.327 -21.321 1.00 35.31 73 GLY A C 1
ATOM 555 O O . GLY A 1 73 ? 26.896 1.832 -21.406 1.00 35.31 73 GLY A O 1
ATOM 556 N N . THR A 1 74 ? 28.213 0.027 -21.462 1.00 34.34 74 THR A N 1
ATOM 557 C CA . THR A 1 74 ? 27.201 -1.027 -21.386 1.00 34.34 74 THR A CA 1
ATOM 558 C C . THR A 1 74 ? 26.112 -0.747 -20.342 1.00 34.34 74 THR A C 1
ATOM 560 O O . THR A 1 74 ? 26.439 -0.531 -19.182 1.00 34.34 74 THR A O 1
ATOM 563 N N . SER A 1 75 ? 24.849 -0.801 -20.781 1.00 41.66 75 SER A N 1
ATOM 564 C CA . SER A 1 75 ? 23.634 -1.222 -20.053 1.00 41.66 75 SER A CA 1
ATOM 565 C C . SER A 1 75 ? 23.720 -1.314 -18.518 1.00 41.66 75 SER A C 1
ATOM 567 O O . SER A 1 75 ? 24.476 -2.145 -18.021 1.00 41.66 75 SER A O 1
ATOM 569 N N . ASP A 1 76 ? 22.831 -0.589 -17.823 1.00 45.16 76 ASP A N 1
ATOM 570 C CA . ASP A 1 76 ? 22.546 -0.601 -16.363 1.00 45.16 76 ASP A CA 1
ATOM 571 C C . ASP A 1 76 ? 23.006 0.662 -15.601 1.00 45.16 76 ASP A C 1
ATOM 573 O O . ASP A 1 76 ? 23.697 0.585 -14.589 1.00 45.16 76 ASP A O 1
ATOM 577 N N . ILE A 1 77 ? 22.600 1.860 -16.039 1.00 47.03 77 ILE A N 1
ATOM 578 C CA . ILE A 1 77 ? 23.118 3.126 -15.478 1.00 47.03 77 ILE A CA 1
ATOM 579 C C . ILE A 1 77 ? 22.403 3.656 -14.215 1.00 47.03 77 ILE A C 1
ATOM 581 O O . ILE A 1 77 ? 22.307 4.856 -13.992 1.00 47.03 77 ILE A O 1
ATOM 585 N N . THR A 1 78 ? 21.924 2.793 -13.319 1.00 53.50 78 THR A N 1
ATOM 586 C CA . THR A 1 78 ? 21.646 3.273 -11.941 1.00 53.50 78 THR A CA 1
ATOM 587 C C . THR A 1 78 ? 21.690 2.168 -10.900 1.00 53.50 78 THR A C 1
ATOM 589 O O . THR A 1 78 ? 22.060 2.420 -9.762 1.00 53.50 78 THR A O 1
ATOM 592 N N . GLY A 1 79 ? 21.326 0.927 -11.246 1.00 55.00 79 GLY A N 1
ATOM 593 C CA . GLY A 1 79 ? 21.204 -0.153 -10.254 1.00 55.00 79 GLY A CA 1
ATOM 594 C C . GLY A 1 79 ? 20.114 0.096 -9.199 1.00 55.00 79 GLY A C 1
ATOM 595 O O . GLY A 1 79 ? 19.852 -0.775 -8.366 1.00 55.00 79 GLY A O 1
ATOM 596 N N . ASP A 1 80 ? 19.446 1.249 -9.265 1.00 65.88 80 ASP A N 1
ATOM 597 C CA . ASP A 1 80 ? 18.400 1.652 -8.353 1.00 65.88 80 ASP A CA 1
ATOM 598 C C . ASP A 1 80 ? 17.200 0.726 -8.476 1.00 65.88 80 ASP A C 1
ATOM 600 O O . ASP A 1 80 ? 16.731 0.347 -9.560 1.00 65.88 80 ASP A O 1
ATOM 604 N N . ARG A 1 81 ? 16.711 0.334 -7.303 1.00 71.62 81 ARG A N 1
ATOM 605 C CA . ARG A 1 81 ? 15.566 -0.546 -7.163 1.00 71.62 81 ARG A CA 1
ATOM 606 C C . ARG A 1 81 ? 14.310 0.315 -7.119 1.00 71.62 81 ARG A C 1
ATOM 608 O O . ARG A 1 81 ? 14.112 1.055 -6.164 1.00 71.62 81 ARG A O 1
ATOM 615 N N . VAL A 1 82 ? 13.441 0.171 -8.112 1.00 77.44 82 VAL A N 1
ATOM 616 C CA . VAL A 1 82 ? 12.151 0.871 -8.174 1.00 77.44 82 VAL A CA 1
ATOM 617 C C . VAL A 1 82 ? 11.013 -0.077 -7.838 1.00 77.44 82 VAL A C 1
ATOM 619 O O . VAL A 1 82 ? 11.015 -1.248 -8.237 1.00 77.44 82 VAL A O 1
ATOM 622 N N . TRP A 1 83 ? 10.024 0.412 -7.096 1.00 82.50 83 TRP A N 1
ATOM 623 C CA . TRP A 1 83 ? 8.793 -0.335 -6.873 1.00 82.50 83 TRP A CA 1
ATOM 624 C C . TRP A 1 83 ? 7.812 -0.028 -7.998 1.00 82.50 83 TRP A C 1
ATOM 626 O O . TRP A 1 83 ? 7.489 1.129 -8.252 1.00 82.50 83 TRP A O 1
ATOM 636 N N . VAL A 1 84 ? 7.323 -1.062 -8.672 1.00 81.19 84 VAL A N 1
ATOM 637 C CA . VAL A 1 84 ? 6.375 -0.951 -9.779 1.00 81.19 84 VAL A CA 1
ATOM 638 C C . VAL A 1 84 ? 4.991 -1.348 -9.292 1.00 81.19 84 VAL A C 1
ATOM 640 O O . VAL A 1 84 ? 4.771 -2.468 -8.828 1.00 81.19 84 VAL A O 1
ATOM 643 N N . SER A 1 85 ? 4.045 -0.423 -9.418 1.00 78.88 85 SER A N 1
ATOM 644 C CA . SER A 1 85 ? 2.638 -0.644 -9.098 1.00 78.88 85 SER A CA 1
ATOM 645 C C . SER A 1 85 ? 1.958 -1.583 -10.095 1.00 78.88 85 SER A C 1
ATOM 647 O O . SER A 1 85 ? 2.380 -1.738 -11.241 1.00 78.88 85 SER A O 1
ATOM 649 N N . ARG A 1 86 ? 0.809 -2.149 -9.703 1.00 73.81 86 ARG A N 1
ATOM 650 C CA . ARG A 1 86 ? -0.051 -2.934 -10.610 1.00 73.81 86 ARG A CA 1
ATOM 651 C C . ARG A 1 86 ? -0.454 -2.166 -11.880 1.00 73.81 86 ARG A C 1
ATOM 653 O O . ARG A 1 86 ? -0.693 -2.785 -12.911 1.00 73.81 86 ARG A O 1
ATOM 660 N N . SER A 1 87 ? -0.575 -0.842 -11.798 1.00 70.94 87 SER A N 1
ATOM 661 C CA . SER A 1 87 ? -0.917 0.033 -12.927 1.00 70.94 87 SER A CA 1
ATOM 662 C C . SER A 1 87 ? 0.254 0.304 -13.875 1.00 70.94 87 SER A C 1
ATOM 664 O O . SER A 1 87 ? 0.055 0.980 -14.877 1.00 70.94 87 SER A O 1
ATOM 666 N N . GLY A 1 88 ? 1.451 -0.216 -13.584 1.00 70.25 88 GLY A N 1
ATOM 667 C CA . GLY A 1 88 ? 2.640 -0.025 -14.417 1.00 70.25 88 GLY A CA 1
AT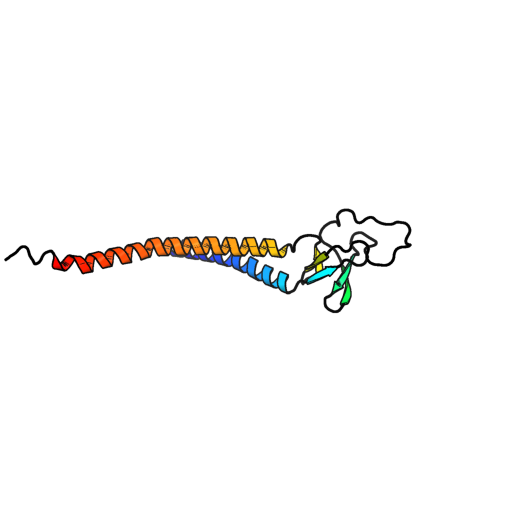OM 668 C C . GLY A 1 88 ? 3.359 1.305 -14.189 1.00 70.25 88 GLY A C 1
ATOM 669 O O . GLY A 1 88 ? 4.245 1.641 -14.963 1.00 70.25 88 GLY A O 1
ATOM 670 N N . VAL A 1 89 ? 2.998 2.048 -13.138 1.00 76.00 89 VAL A N 1
ATOM 671 C CA . VAL A 1 89 ? 3.737 3.239 -12.688 1.00 76.00 89 VAL A CA 1
ATOM 672 C C . VAL A 1 89 ? 4.807 2.792 -11.701 1.00 76.00 89 VAL A C 1
ATOM 674 O O . VAL A 1 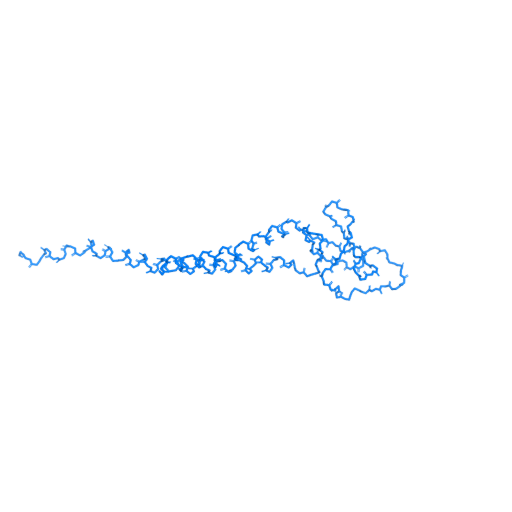89 ? 4.493 2.060 -10.755 1.00 76.00 89 VAL A O 1
ATOM 677 N N . ALA A 1 90 ? 6.048 3.200 -11.937 1.00 75.44 90 ALA A N 1
ATOM 678 C CA . ALA A 1 90 ? 7.187 2.898 -11.081 1.00 75.44 90 ALA A CA 1
ATOM 679 C C . ALA A 1 90 ? 7.479 4.060 -10.119 1.00 75.44 90 ALA A C 1
ATOM 681 O O . ALA A 1 90 ? 7.218 5.211 -10.444 1.00 75.44 90 ALA A O 1
ATOM 682 N N . HIS A 1 91 ? 8.019 3.766 -8.940 1.00 74.44 91 HIS A N 1
ATOM 683 C CA . HIS A 1 91 ? 8.339 4.741 -7.897 1.00 74.44 91 HIS A CA 1
ATOM 684 C C . HIS A 1 91 ? 9.762 4.492 -7.378 1.00 74.44 91 HIS A C 1
ATOM 686 O O . HIS A 1 91 ? 10.121 3.347 -7.094 1.00 74.44 91 HIS A O 1
ATOM 692 N N . ILE A 1 92 ? 10.560 5.558 -7.243 1.00 65.06 92 ILE A N 1
ATOM 693 C CA . ILE A 1 92 ? 11.976 5.497 -6.803 1.00 65.06 92 ILE A CA 1
ATOM 694 C C . ILE A 1 92 ? 12.131 5.264 -5.297 1.00 65.06 92 ILE A C 1
ATOM 696 O O . ILE A 1 92 ? 13.141 4.738 -4.845 1.00 65.06 92 ILE A O 1
ATOM 700 N N . SER A 1 93 ? 11.130 5.640 -4.503 1.00 65.06 93 SER A N 1
ATOM 701 C CA . SER A 1 93 ? 11.180 5.522 -3.041 1.00 65.06 93 SER A CA 1
ATOM 702 C C . SER A 1 93 ? 10.565 4.214 -2.527 1.00 65.06 93 SER A C 1
ATOM 704 O O . SER A 1 93 ? 10.060 3.398 -3.302 1.00 65.06 93 SER A O 1
ATOM 706 N N . GLU A 1 94 ? 10.592 4.025 -1.197 1.00 64.62 94 GLU A N 1
ATOM 707 C CA . GLU A 1 94 ? 9.754 3.041 -0.498 1.00 64.62 94 GLU A CA 1
ATOM 708 C C . GLU A 1 94 ? 8.362 2.986 -1.133 1.00 64.62 94 GLU A C 1
ATOM 710 O O . GLU A 1 94 ? 7.753 4.029 -1.379 1.00 64.62 94 GLU A O 1
ATOM 715 N N . SER A 1 95 ? 7.865 1.773 -1.389 1.00 68.38 95 SER A N 1
ATOM 716 C CA . SER A 1 95 ? 6.547 1.547 -1.983 1.00 68.38 95 SER A CA 1
ATOM 717 C C . SER A 1 95 ? 5.513 2.489 -1.338 1.00 68.38 95 SER A C 1
ATOM 719 O O . SER A 1 95 ? 5.200 2.297 -0.159 1.00 68.38 95 SER A O 1
ATOM 721 N N . PRO A 1 96 ? 4.935 3.474 -2.060 1.00 67.81 96 PRO A N 1
ATOM 722 C CA . PRO A 1 96 ? 4.039 4.479 -1.464 1.00 67.81 96 PRO A CA 1
ATOM 723 C C . PRO A 1 96 ? 2.832 3.829 -0.777 1.00 67.81 96 PRO A C 1
ATOM 725 O O . PRO A 1 96 ? 2.318 4.300 0.235 1.00 67.81 96 PRO A O 1
ATOM 728 N N . VAL A 1 97 ? 2.464 2.656 -1.281 1.00 74.19 97 VAL A N 1
ATOM 729 C CA . VAL A 1 97 ? 1.415 1.783 -0.776 1.00 74.19 97 VAL A CA 1
ATOM 730 C C . VAL A 1 97 ? 1.670 1.283 0.654 1.00 74.19 97 VAL A C 1
ATOM 732 O O . VAL A 1 97 ? 0.723 1.023 1.392 1.00 74.19 97 VAL A O 1
ATOM 735 N N . GLU A 1 98 ? 2.927 1.161 1.079 1.00 76.69 98 GLU A N 1
ATOM 736 C CA . GLU A 1 98 ? 3.275 0.703 2.427 1.00 76.69 98 GLU A CA 1
ATOM 737 C C . GLU A 1 98 ? 2.861 1.731 3.487 1.00 76.69 98 GLU A C 1
ATOM 739 O O . GLU A 1 98 ? 2.274 1.372 4.510 1.00 76.69 98 GLU A O 1
ATOM 744 N N . LYS A 1 99 ? 3.054 3.024 3.203 1.00 80.94 99 LYS A N 1
ATOM 745 C CA . LYS A 1 99 ? 2.603 4.114 4.081 1.00 80.94 99 LYS A CA 1
ATOM 746 C C . LYS A 1 99 ? 1.081 4.098 4.234 1.00 80.94 99 LYS A C 1
ATOM 748 O O . LYS A 1 99 ? 0.579 4.173 5.357 1.00 80.94 99 LYS A O 1
ATOM 753 N N . ASP A 1 100 ? 0.354 3.896 3.138 1.00 81.38 100 ASP A N 1
ATOM 754 C CA . ASP A 1 100 ? -1.110 3.793 3.151 1.00 81.38 100 ASP A CA 1
ATOM 755 C C . ASP A 1 100 ? -1.611 2.570 3.936 1.00 81.38 100 ASP A C 1
ATOM 757 O O . ASP A 1 100 ? -2.617 2.651 4.651 1.00 81.38 100 ASP A O 1
ATOM 761 N N . MET A 1 101 ? -0.899 1.439 3.860 1.00 85.44 101 MET A N 1
ATOM 762 C CA . MET A 1 101 ? -1.183 0.259 4.684 1.00 85.44 101 MET A CA 1
ATOM 763 C C . MET A 1 101 ? -1.021 0.575 6.171 1.00 85.44 101 MET A C 1
ATOM 765 O O . MET A 1 101 ? -1.931 0.290 6.954 1.00 85.44 101 MET A O 1
ATOM 769 N N . VAL A 1 102 ? 0.110 1.171 6.562 1.00 86.81 102 VAL A N 1
ATOM 770 C CA . VAL A 1 102 ? 0.405 1.511 7.962 1.00 86.81 102 VAL A CA 1
ATOM 771 C C . VAL A 1 102 ? -0.655 2.457 8.515 1.00 86.81 102 VAL A C 1
ATOM 773 O O . VAL A 1 102 ? -1.237 2.172 9.562 1.00 86.81 102 VAL A O 1
ATOM 776 N N . VAL A 1 103 ? -0.965 3.538 7.795 1.00 86.88 103 VAL A N 1
ATOM 777 C CA . VAL A 1 103 ? -1.975 4.519 8.215 1.00 86.88 103 VAL A CA 1
ATOM 778 C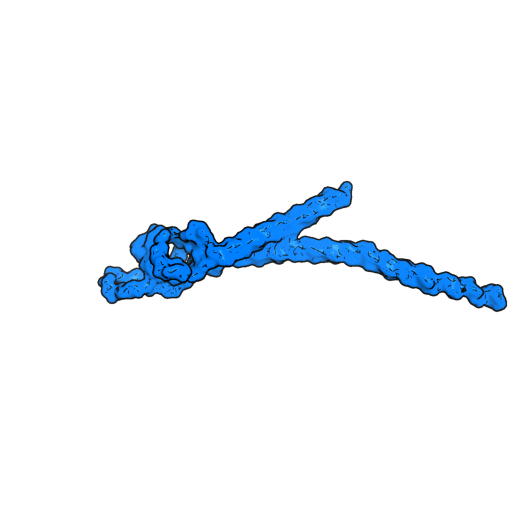 C . VAL A 1 103 ? -3.353 3.868 8.341 1.00 86.88 103 VAL A C 1
ATOM 780 O O . VAL A 1 103 ? -4.036 4.060 9.351 1.00 86.88 103 VAL A O 1
ATOM 783 N N . GLY A 1 104 ? -3.764 3.061 7.360 1.00 86.44 104 GLY A N 1
ATOM 784 C CA . GLY A 1 104 ? -5.083 2.435 7.378 1.00 86.44 104 GLY A CA 1
ATOM 785 C C . GLY A 1 104 ? -5.241 1.374 8.478 1.00 86.44 104 GLY A C 1
ATOM 786 O O . GLY A 1 104 ? -6.246 1.384 9.193 1.00 86.44 104 GLY A O 1
ATOM 787 N N . TYR A 1 105 ? -4.247 0.501 8.689 1.00 90.38 105 TYR A N 1
ATOM 788 C CA . TYR A 1 105 ? -4.297 -0.498 9.764 1.00 90.38 105 TYR A CA 1
ATOM 789 C C . TYR A 1 105 ? -4.173 0.137 11.152 1.00 90.38 105 TYR A C 1
ATOM 791 O O . TYR A 1 105 ? -4.917 -0.250 12.055 1.00 90.38 105 TYR A O 1
ATOM 799 N N . ALA A 1 106 ? -3.295 1.130 11.331 1.00 90.12 106 ALA A N 1
ATOM 800 C CA . ALA A 1 106 ? -3.162 1.847 12.599 1.00 90.12 106 ALA A CA 1
ATOM 801 C C . ALA A 1 106 ? -4.452 2.602 12.952 1.00 90.12 106 ALA A C 1
ATOM 803 O O . ALA A 1 106 ? -4.933 2.507 14.082 1.00 90.12 106 ALA A O 1
ATOM 804 N N . GLY A 1 107 ? -5.059 3.288 11.976 1.00 87.44 107 GLY A N 1
ATOM 805 C CA . GLY A 1 107 ? -6.330 3.989 12.154 1.00 87.44 107 GLY A CA 1
ATOM 806 C C . GLY A 1 107 ? -7.473 3.044 12.535 1.00 87.44 107 GLY A C 1
ATOM 807 O O . GLY A 1 107 ? -8.162 3.271 13.531 1.00 87.44 107 GLY A O 1
ATOM 808 N N . ALA A 1 108 ? -7.638 1.939 11.801 1.00 88.75 108 ALA A N 1
ATOM 809 C CA . ALA A 1 108 ? -8.646 0.928 12.121 1.00 88.75 108 ALA A CA 1
ATOM 810 C C . ALA A 1 108 ? -8.393 0.284 13.500 1.00 88.75 108 ALA A C 1
ATOM 812 O O . ALA A 1 108 ? -9.317 0.134 14.302 1.00 88.75 108 ALA A O 1
ATOM 813 N N . GLY A 1 109 ? -7.136 -0.039 13.813 1.00 88.81 109 GLY A N 1
ATOM 814 C CA . GLY A 1 109 ? -6.729 -0.594 15.102 1.00 88.81 109 GLY A CA 1
ATOM 815 C C . GLY A 1 109 ? -7.043 0.333 16.277 1.00 88.81 109 GLY A C 1
ATOM 816 O O . GLY A 1 109 ? -7.592 -0.122 17.280 1.00 88.81 109 GLY A O 1
ATOM 817 N N . ALA A 1 110 ? -6.779 1.636 16.142 1.00 91.25 110 ALA A N 1
ATOM 818 C CA . ALA A 1 110 ? -7.091 2.629 17.168 1.00 91.25 110 ALA A CA 1
ATOM 819 C C . ALA A 1 110 ? -8.600 2.694 17.461 1.00 91.25 110 ALA A C 1
ATOM 821 O O . ALA A 1 110 ? -9.008 2.636 18.623 1.00 91.25 110 ALA A O 1
ATOM 822 N N . VAL A 1 111 ? -9.444 2.734 16.421 1.00 90.12 111 VAL A N 1
ATOM 823 C CA . VAL A 1 111 ? -10.909 2.740 16.588 1.00 90.12 111 VAL A CA 1
ATOM 824 C C . VAL A 1 111 ? -11.392 1.440 17.237 1.00 90.12 111 VAL A C 1
ATOM 826 O O . VAL A 1 111 ? -12.165 1.481 18.197 1.00 90.12 111 VAL A O 1
ATOM 829 N N . GLY A 1 112 ? -10.901 0.286 16.774 1.00 88.44 112 GLY A N 1
ATOM 830 C CA . GLY A 1 112 ? -11.226 -1.016 17.363 1.00 88.44 112 GLY A CA 1
ATOM 831 C C . GLY A 1 112 ? -10.824 -1.111 18.840 1.00 88.44 112 GLY A C 1
ATOM 832 O O . GLY A 1 112 ? -11.618 -1.554 19.671 1.00 88.44 112 GLY A O 1
ATOM 833 N N . GLY A 1 113 ? -9.631 -0.622 19.186 1.00 90.50 113 GLY A N 1
ATOM 834 C CA . GLY A 1 113 ? -9.132 -0.561 20.560 1.00 90.50 113 GLY A CA 1
ATOM 835 C C . GLY A 1 113 ? -10.009 0.299 21.470 1.00 90.50 113 GLY A C 1
ATOM 836 O O . GLY A 1 113 ? -10.373 -0.137 22.563 1.00 90.50 113 GLY A O 1
ATOM 837 N N . VAL A 1 114 ? -10.430 1.481 21.007 1.00 91.38 114 VAL A N 1
ATOM 838 C CA . VAL A 1 114 ? -11.348 2.356 21.758 1.00 91.38 114 VAL A CA 1
ATOM 839 C C . VAL A 1 114 ? -12.703 1.681 21.976 1.00 91.38 114 VAL A C 1
ATOM 841 O O . VAL A 1 114 ? -13.221 1.698 23.094 1.00 91.38 114 VAL A O 1
ATOM 844 N N . VAL A 1 115 ? -13.270 1.037 20.951 1.00 89.56 115 VAL A N 1
ATOM 845 C CA . VAL A 1 115 ? -14.539 0.302 21.083 1.00 89.56 115 VAL A CA 1
ATOM 846 C C . VAL A 1 115 ? -14.412 -0.820 22.117 1.00 89.56 115 VAL A C 1
ATOM 848 O O . VAL A 1 115 ? -15.264 -0.934 23.000 1.00 89.56 115 VAL A O 1
ATOM 851 N N . LEU A 1 116 ? -13.334 -1.609 22.071 1.00 89.88 116 LEU A N 1
ATOM 852 C CA . LEU A 1 116 ? -13.075 -2.671 23.047 1.00 89.88 116 LEU A CA 1
ATOM 853 C C . LEU A 1 116 ? -12.905 -2.128 24.470 1.00 89.88 116 LEU A C 1
ATOM 855 O O . LEU A 1 116 ? -13.454 -2.707 25.407 1.00 89.88 116 LEU A O 1
ATOM 859 N N . LEU A 1 117 ? -12.208 -1.002 24.643 1.00 91.75 117 LEU A N 1
ATOM 860 C CA . LEU A 1 117 ? -12.064 -0.333 25.938 1.00 91.75 117 LEU A CA 1
ATOM 861 C C . LEU A 1 117 ? -13.412 0.137 26.496 1.00 91.75 117 LEU A C 1
ATOM 863 O O . LEU A 1 117 ? -13.707 -0.099 27.668 1.00 91.75 117 LEU A O 1
ATOM 867 N N . VAL A 1 118 ? -14.262 0.744 25.664 1.00 88.62 118 VAL A N 1
ATOM 868 C CA . VAL A 1 118 ? -15.609 1.182 26.066 1.00 88.62 118 VAL A CA 1
ATOM 869 C C . VAL A 1 118 ? -16.481 -0.013 26.448 1.00 88.62 118 VAL A C 1
ATOM 871 O O . VAL A 1 118 ? -17.169 0.022 27.473 1.00 88.62 118 VAL A O 1
ATOM 874 N N . LEU A 1 119 ? -16.439 -1.092 25.663 1.00 88.06 119 LEU A N 1
ATOM 875 C CA . LEU A 1 119 ? -17.143 -2.332 25.981 1.00 88.06 119 LEU A CA 1
ATOM 876 C C . LEU A 1 119 ? -16.630 -2.918 27.303 1.00 88.06 119 LEU A C 1
ATOM 878 O O . LEU A 1 119 ? -17.431 -3.194 28.195 1.00 88.06 119 LEU A O 1
ATOM 882 N N . ARG A 1 120 ? -15.313 -3.014 27.499 1.00 89.06 120 ARG A N 1
ATOM 883 C CA . ARG A 1 120 ? -14.720 -3.475 28.761 1.00 89.06 120 ARG A CA 1
ATOM 884 C C . ARG A 1 120 ? -15.166 -2.614 29.945 1.00 89.06 120 ARG A C 1
ATOM 886 O O . ARG A 1 120 ? -15.606 -3.163 30.948 1.00 89.06 120 ARG A O 1
ATOM 893 N N . ALA A 1 121 ? -15.144 -1.288 29.831 1.00 87.94 121 ALA A N 1
ATOM 894 C CA . ALA A 1 121 ? -15.582 -0.387 30.899 1.00 87.94 121 ALA A CA 1
ATOM 895 C C . ALA A 1 121 ? -17.090 -0.497 31.200 1.00 87.94 121 ALA A C 1
ATOM 897 O O . ALA A 1 121 ? -17.531 -0.263 32.329 1.00 87.94 121 ALA A O 1
ATOM 898 N N . ARG A 1 122 ? -17.911 -0.839 30.201 1.00 85.38 122 ARG A N 1
ATOM 899 C CA . ARG A 1 122 ? -19.366 -0.975 30.355 1.00 85.38 122 ARG A CA 1
ATOM 900 C C . ARG A 1 122 ? -19.786 -2.342 30.895 1.00 85.38 122 ARG A C 1
ATOM 902 O O . ARG A 1 122 ? -20.722 -2.411 31.689 1.00 85.38 122 ARG A O 1
ATOM 909 N N . TYR A 1 123 ? -19.135 -3.412 30.448 1.00 81.44 123 TYR A N 1
ATOM 910 C CA . TYR A 1 123 ? -19.501 -4.790 30.783 1.00 81.44 123 TYR A CA 1
ATOM 911 C C . TYR A 1 123 ? -18.650 -5.381 31.914 1.00 81.44 123 TYR A C 1
ATOM 913 O O . TYR A 1 123 ? -19.172 -6.184 32.679 1.00 81.44 123 TYR A O 1
ATOM 921 N N . GLY A 1 124 ? -17.407 -4.927 32.105 1.00 68.62 124 GLY A N 1
ATOM 922 C CA . GLY A 1 124 ? -16.557 -5.317 33.238 1.00 68.62 124 GLY A CA 1
ATOM 923 C C . GLY A 1 124 ? -17.150 -4.899 34.586 1.00 68.62 124 GLY A C 1
ATOM 924 O O . GLY A 1 124 ? -17.279 -5.724 35.482 1.00 68.62 124 GLY A O 1
ATOM 925 N N . ARG A 1 125 ? -17.681 -3.671 34.682 1.00 60.81 125 ARG A N 1
ATOM 926 C CA . ARG A 1 125 ? -18.394 -3.187 35.883 1.00 60.81 125 ARG A CA 1
ATOM 927 C C . ARG A 1 125 ? -19.657 -3.989 36.230 1.00 60.81 125 ARG A C 1
ATOM 929 O O . ARG A 1 125 ? -20.104 -3.966 37.369 1.00 60.81 125 ARG A O 1
ATOM 936 N N . ARG A 1 126 ? -20.261 -4.685 35.259 1.00 57.25 126 ARG A N 1
ATOM 937 C CA . ARG A 1 126 ? -21.431 -5.554 35.499 1.00 57.25 126 ARG A CA 1
ATOM 938 C C . ARG A 1 126 ? -21.046 -6.947 35.995 1.00 57.25 126 ARG A C 1
ATOM 940 O O . ARG A 1 126 ? -21.893 -7.606 36.588 1.00 57.25 126 ARG A O 1
ATOM 947 N N . ALA A 1 127 ? -19.820 -7.395 35.732 1.00 56.09 127 ALA A N 1
ATOM 948 C CA . ALA A 1 127 ? -19.318 -8.672 36.226 1.00 56.09 127 ALA A CA 1
ATOM 949 C C . ALA A 1 127 ? -18.958 -8.572 37.718 1.00 56.09 127 ALA A C 1
ATOM 951 O O . ALA A 1 127 ? -19.432 -9.389 38.499 1.00 56.09 127 ALA A O 1
ATOM 952 N N . GLU A 1 128 ? -18.262 -7.505 38.127 1.00 56.12 128 GLU A N 1
ATOM 953 C CA . GLU A 1 128 ? -17.913 -7.255 39.539 1.00 56.12 128 GLU A CA 1
ATOM 954 C C . GLU A 1 128 ? -19.150 -7.021 40.428 1.00 56.12 128 GLU A C 1
ATOM 956 O O . GLU A 1 128 ? -19.206 -7.494 41.560 1.00 56.12 128 GLU A O 1
ATOM 961 N N . GLY A 1 129 ? -20.192 -6.356 39.911 1.00 53.41 129 GLY A N 1
ATOM 962 C CA . GLY A 1 129 ? -21.444 -6.156 40.655 1.00 53.41 129 GLY A CA 1
ATOM 963 C C . GLY A 1 129 ? -22.257 -7.438 40.886 1.00 53.41 129 GLY A C 1
ATOM 964 O O . GLY A 1 129 ? -22.949 -7.544 41.892 1.00 53.41 129 GLY A O 1
ATOM 965 N N . ARG A 1 130 ? -22.161 -8.435 39.992 1.00 52.03 130 ARG A N 1
ATOM 966 C CA . ARG A 1 130 ? -22.854 -9.727 40.160 1.00 52.03 130 ARG A CA 1
ATOM 967 C C . ARG A 1 130 ? -22.179 -10.638 41.175 1.00 52.03 130 ARG A C 1
ATOM 969 O O . ARG A 1 130 ? -22.874 -11.402 41.832 1.00 52.03 130 ARG A O 1
ATOM 976 N N . GLU A 1 131 ? -20.857 -10.567 41.292 1.00 49.47 131 GLU A N 1
ATOM 977 C CA . GLU A 1 131 ? -20.097 -11.413 42.215 1.00 49.47 131 GLU A CA 1
ATOM 978 C C . GLU A 1 131 ? -20.363 -11.019 43.682 1.00 49.47 131 GLU A C 1
ATOM 980 O O . GLU A 1 131 ? -20.533 -11.885 44.543 1.00 49.47 131 GLU A O 1
ATOM 985 N N . LEU A 1 132 ? -20.537 -9.716 43.946 1.00 50.72 132 LEU A N 1
ATOM 986 C CA . LEU A 1 132 ? -20.940 -9.187 45.255 1.00 50.72 132 LEU A CA 1
ATOM 987 C C . LEU A 1 132 ? -22.374 -9.591 45.649 1.00 50.72 132 LEU A C 1
ATOM 989 O O . LEU A 1 132 ? -22.586 -10.013 46.785 1.00 50.72 132 LEU A O 1
ATOM 993 N N . ASP A 1 133 ? -23.342 -9.560 44.729 1.00 51.25 133 ASP A N 1
ATOM 994 C CA . ASP A 1 133 ? -24.730 -9.959 45.029 1.00 51.25 133 ASP A CA 1
ATOM 995 C C . ASP A 1 133 ? -24.879 -11.466 45.317 1.00 51.25 133 ASP A C 1
ATOM 997 O O . ASP A 1 133 ? -25.768 -11.871 46.067 1.00 51.25 133 ASP A O 1
ATOM 1001 N N . THR A 1 134 ? -23.995 -12.313 44.779 1.00 55.50 134 THR A N 1
ATOM 1002 C CA . THR A 1 134 ? -23.987 -13.756 45.082 1.00 55.50 134 THR A CA 1
ATOM 1003 C C . THR A 1 134 ? -23.275 -14.122 46.386 1.00 55.50 134 THR A C 1
ATOM 1005 O O . THR A 1 134 ? -23.569 -15.173 46.953 1.00 55.50 134 THR A O 1
ATOM 1008 N N . LEU A 1 135 ? -22.366 -13.279 46.888 1.00 51.12 135 LEU A N 1
ATOM 1009 C CA . LEU A 1 135 ? -21.590 -13.552 48.108 1.00 51.12 135 LEU A CA 1
ATOM 1010 C C . LEU A 1 135 ? -22.206 -12.944 49.382 1.00 51.12 135 LEU A C 1
ATOM 1012 O O . LEU A 1 135 ? -21.899 -13.392 50.485 1.00 51.12 135 LEU A O 1
ATOM 1016 N N . VAL A 1 136 ? -23.097 -11.956 49.256 1.00 54.81 136 VAL A N 1
ATOM 1017 C CA . VAL A 1 136 ? -23.698 -11.222 50.387 1.00 54.81 136 VAL A CA 1
ATOM 1018 C C . VAL A 1 136 ? -25.023 -11.791 50.968 1.00 54.81 136 VAL A C 1
ATOM 1020 O O . VAL A 1 136 ? -25.423 -11.317 52.035 1.00 54.81 136 VAL A O 1
ATOM 1023 N N . PRO A 1 137 ? -25.706 -12.840 50.443 1.00 52.53 137 PRO A N 1
ATOM 1024 C CA . PRO A 1 137 ? -26.901 -13.363 51.124 1.00 52.53 137 PRO A 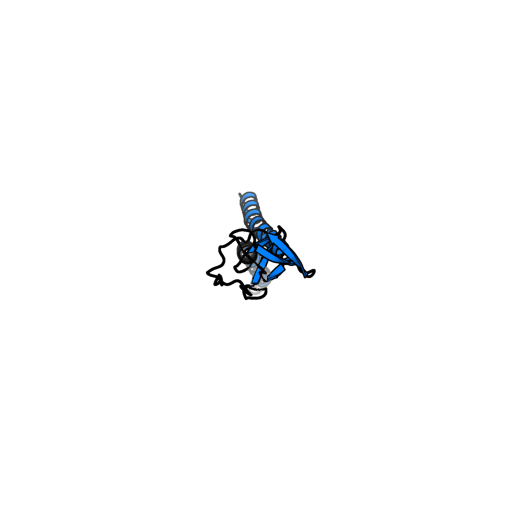CA 1
ATOM 1025 C C . PRO A 1 137 ? -26.619 -14.079 52.459 1.00 52.53 137 PRO A C 1
ATOM 1027 O O . PRO A 1 137 ? -27.521 -14.203 53.286 1.00 52.53 137 PRO A O 1
ATOM 1030 N N . SER A 1 138 ? -25.395 -14.567 52.704 1.00 53.66 138 SER A N 1
ATOM 1031 C CA . SER A 1 138 ? -25.110 -15.457 53.847 1.00 53.66 138 SER A CA 1
ATOM 1032 C C . SER A 1 138 ? -24.719 -14.739 55.146 1.00 53.66 138 SER A C 1
ATOM 1034 O O . SER A 1 138 ? -24.837 -15.324 56.223 1.00 53.66 138 SER A O 1
ATOM 1036 N N . LEU A 1 139 ? -24.317 -13.464 55.091 1.00 53.81 139 LEU A N 1
ATOM 1037 C CA . LEU A 1 139 ? -23.870 -12.719 56.279 1.00 53.81 139 LEU A CA 1
ATOM 1038 C C . LEU A 1 139 ? -25.019 -12.118 57.106 1.00 53.81 139 LEU A C 1
ATOM 1040 O O . LEU A 1 139 ? -24.826 -11.792 58.276 1.00 53.81 139 LEU A O 1
ATOM 1044 N N . TRP A 1 140 ? -26.229 -12.032 56.548 1.00 55.22 140 TRP A N 1
ATOM 1045 C CA . TRP A 1 140 ? -27.406 -11.523 57.264 1.00 55.22 140 TRP A CA 1
ATOM 1046 C C . TRP A 1 140 ? -28.192 -12.604 58.025 1.00 55.22 140 TRP A C 1
ATOM 1048 O O . TRP A 1 140 ? -29.049 -12.270 58.839 1.00 55.22 140 TRP A O 1
ATOM 1058 N N . SER A 1 141 ? -27.877 -13.894 57.840 1.00 53.50 141 SER A N 1
ATOM 1059 C CA . SER A 1 141 ? -28.604 -15.005 58.482 1.00 53.50 141 SER A CA 1
ATOM 1060 C C . SER A 1 141 ? -28.044 -15.443 59.848 1.00 53.50 141 SER A C 1
ATOM 1062 O O . SER A 1 141 ? -28.663 -16.275 60.510 1.00 53.50 141 SER A O 1
ATOM 1064 N N . LEU A 1 142 ? -26.895 -14.920 60.293 1.00 52.91 142 LEU A N 1
ATOM 1065 C CA . LEU A 1 142 ? -26.205 -15.388 61.511 1.00 52.91 142 LEU A CA 1
ATOM 1066 C C . LEU A 1 142 ? -26.338 -14.459 62.728 1.00 52.91 142 LEU A C 1
ATOM 1068 O O . LEU A 1 142 ? -25.770 -14.746 63.774 1.00 52.91 142 LEU A O 1
ATOM 1072 N N . LYS A 1 143 ? -27.108 -13.367 62.632 1.00 48.34 143 LYS A N 1
ATOM 1073 C CA . LYS A 1 143 ? -27.280 -12.398 63.734 1.00 48.34 143 LYS A CA 1
ATOM 1074 C C . LYS A 1 143 ? -28.594 -12.546 64.516 1.00 48.34 143 LYS A C 1
ATOM 1076 O O . LYS A 1 143 ? -28.991 -11.620 65.214 1.00 48.34 143 LYS A O 1
ATOM 1081 N N . GLY A 1 144 ? -29.272 -13.688 64.381 1.00 55.97 144 GLY A N 1
ATOM 1082 C CA . GLY A 1 144 ? -30.615 -13.913 64.927 1.00 55.97 144 GLY A CA 1
ATOM 1083 C C . GLY A 1 144 ? -30.857 -15.298 65.529 1.00 55.97 144 GLY A C 1
ATOM 1084 O O . GLY A 1 144 ? -31.948 -15.833 65.340 1.00 55.97 144 GLY A O 1
ATOM 1085 N N . ARG A 1 145 ? -29.872 -15.889 66.215 1.00 44.47 145 ARG A N 1
ATOM 1086 C CA . ARG A 1 145 ? -30.087 -16.991 67.168 1.00 44.47 145 ARG A CA 1
ATOM 1087 C C . ARG A 1 145 ? -29.17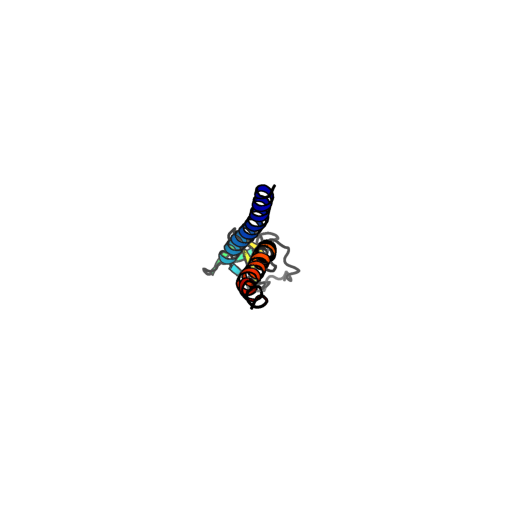8 -16.835 68.372 1.00 44.47 145 ARG A C 1
ATOM 1089 O O . ARG A 1 145 ? -28.000 -16.487 68.147 1.00 44.47 145 ARG A O 1
#

Radius of gyration: 29.34 Å; chains: 1; bounding box: 62×30×92 Å

pLDDT: mean 71.12, std 16.63, range [33.84, 92.19]

Organism: Streptomyces spectabilis (NCBI:txid68270)

Sequence (145 aa):
MAVVLWAAALVAFAVPLRHALVATQAYRAGYWATVTDGRELGDFAWRDPAGRTVRGAIEGVPEDGVWDEEGEGTSDITGDRVWVSRSGVAHISESPVEKDMVVGYAGAGAVGGVVLLVLRARYGRRAEGRELDTLVPSLWSLKGR